Protein AF-A0AAD9PG67-F1 (afdb_monomer_lite)

Foldseek 3Di:
DAKDKDWDKDEDAFDIDIWIWIDGPPPDTDGLVVVVPGDTQWPDWGWHADPNDIDIDTDGDDDDPDDD

Organism: Ridgeia piscesae (NCBI:txid27915)

Structure (mmCIF, N/CA/C/O backbone):
data_AF-A0AAD9PG67-F1
#
_entry.id   AF-A0AAD9PG67-F1
#
loop_
_atom_site.group_PDB
_atom_site.id
_atom_site.type_symbol
_atom_site.label_atom_id
_atom_site.label_alt_id
_atom_site.label_comp_id
_atom_site.label_asym_id
_atom_site.label_entity_id
_atom_site.label_seq_id
_atom_site.pdbx_PDB_ins_code
_atom_site.Cartn_x
_atom_site.Cartn_y
_atom_site.Cartn_z
_atom_site.occupancy
_atom_site.B_iso_or_equiv
_atom_site.auth_seq_id
_atom_site.auth_comp_id
_atom_site.auth_asym_id
_atom_site.auth_atom_id
_atom_site.pdbx_PDB_model_num
ATOM 1 N N . MET A 1 1 ? 1.270 -18.357 -9.833 1.00 51.62 1 MET A N 1
ATOM 2 C CA . MET A 1 1 ? 0.932 -16.927 -10.054 1.00 51.62 1 MET A CA 1
ATOM 3 C C . MET A 1 1 ? 2.302 -16.378 -10.068 1.00 51.62 1 MET A C 1
ATOM 5 O O . MET A 1 1 ? 2.950 -16.309 -9.027 1.00 51.62 1 MET A O 1
ATOM 9 N N . ASP A 1 2 ? 2.733 -16.147 -11.279 1.00 54.81 2 ASP A N 1
ATOM 10 C CA . ASP A 1 2 ? 4.108 -15.873 -11.563 1.00 54.81 2 ASP A CA 1
ATOM 11 C C . ASP A 1 2 ? 4.045 -14.378 -11.859 1.00 54.81 2 ASP A C 1
ATOM 13 O O . ASP A 1 2 ? 3.341 -13.964 -12.778 1.00 54.81 2 ASP A O 1
ATOM 17 N N . CYS A 1 3 ? 4.632 -13.573 -10.968 1.00 67.50 3 CYS A N 1
ATOM 18 C CA . CYS A 1 3 ? 4.638 -12.103 -11.011 1.00 67.50 3 CYS A CA 1
ATOM 19 C C . CYS A 1 3 ? 3.274 -11.430 -10.725 1.00 67.50 3 CYS A C 1
ATOM 21 O O . CYS A 1 3 ? 2.486 -11.157 -11.629 1.00 67.50 3 CYS A O 1
ATOM 23 N N . THR A 1 4 ? 2.995 -11.098 -9.459 1.00 77.88 4 THR A N 1
ATOM 24 C CA . THR A 1 4 ? 1.791 -10.338 -9.064 1.00 77.88 4 THR A CA 1
ATOM 25 C C . THR A 1 4 ? 2.151 -9.105 -8.242 1.00 77.88 4 THR A C 1
ATOM 27 O O . THR A 1 4 ? 2.970 -9.169 -7.327 1.00 77.88 4 THR A O 1
ATOM 30 N N . ASP A 1 5 ? 1.512 -7.995 -8.594 1.00 78.50 5 ASP A N 1
ATOM 31 C CA . ASP A 1 5 ? 1.618 -6.675 -7.978 1.00 78.50 5 ASP A CA 1
ATOM 32 C C . ASP A 1 5 ? 0.407 -6.468 -7.050 1.00 78.50 5 ASP A C 1
ATOM 34 O O . ASP A 1 5 ? -0.738 -6.685 -7.460 1.00 78.50 5 ASP A O 1
ATOM 38 N N . VAL A 1 6 ? 0.658 -6.159 -5.778 1.00 86.38 6 VAL A N 1
ATOM 39 C CA . VAL A 1 6 ? -0.342 -6.145 -4.704 1.00 86.38 6 VAL A CA 1
ATOM 40 C C . VAL A 1 6 ? -0.167 -4.935 -3.794 1.00 86.38 6 VAL A C 1
ATOM 42 O O . VAL A 1 6 ? 0.912 -4.665 -3.274 1.00 86.38 6 VAL A O 1
ATOM 45 N N . ILE A 1 7 ? -1.279 -4.261 -3.503 1.00 89.62 7 ILE A N 1
ATOM 46 C CA . ILE A 1 7 ? -1.338 -3.228 -2.468 1.00 89.62 7 ILE A CA 1
ATOM 47 C C . ILE A 1 7 ? -1.788 -3.871 -1.161 1.00 89.62 7 ILE A C 1
ATOM 49 O O . ILE A 1 7 ? -2.842 -4.505 -1.109 1.00 89.62 7 ILE A O 1
ATOM 53 N N . ILE A 1 8 ? -1.007 -3.686 -0.097 1.00 91.50 8 ILE A N 1
ATOM 54 C CA . ILE A 1 8 ? -1.349 -4.175 1.244 1.00 91.50 8 ILE A CA 1
ATOM 55 C C . ILE A 1 8 ? -1.510 -2.972 2.168 1.00 91.50 8 ILE A C 1
ATOM 57 O O . ILE A 1 8 ? -0.619 -2.123 2.259 1.00 91.50 8 ILE A O 1
ATOM 61 N N . GLY A 1 9 ? -2.654 -2.903 2.849 1.00 93.56 9 GLY A N 1
ATOM 62 C CA . GLY A 1 9 ? -3.001 -1.840 3.786 1.00 93.56 9 GLY A CA 1
ATOM 63 C C . GLY A 1 9 ? -3.470 -2.383 5.131 1.00 93.56 9 GLY A C 1
ATOM 64 O O . GLY A 1 9 ? -4.226 -3.349 5.180 1.00 93.56 9 GLY A O 1
ATOM 65 N N . SER A 1 10 ? -3.046 -1.739 6.215 1.00 94.88 10 SER A N 1
ATOM 66 C CA . SER A 1 10 ? -3.582 -1.928 7.563 1.00 94.88 10 SER A CA 1
ATOM 67 C C . SER A 1 10 ? -3.922 -0.578 8.193 1.00 94.88 10 SER A C 1
ATOM 69 O O . SER A 1 10 ? -3.253 0.426 7.933 1.00 94.88 10 SER A O 1
ATOM 71 N N . ALA A 1 11 ? -4.968 -0.541 9.016 1.00 96.88 11 ALA A N 1
ATOM 72 C CA . ALA A 1 11 ? -5.342 0.632 9.797 1.00 96.88 11 ALA A CA 1
ATOM 73 C C . ALA A 1 11 ? -5.758 0.218 11.212 1.00 96.88 11 ALA A C 1
ATOM 75 O O . ALA A 1 11 ? -6.179 -0.913 11.414 1.00 96.88 11 ALA A O 1
ATOM 76 N N . ARG A 1 12 ? -5.597 1.128 12.176 1.00 95.25 12 ARG A N 1
ATOM 77 C CA . ARG A 1 12 ? -6.112 1.030 13.547 1.00 95.25 12 ARG A CA 1
ATOM 78 C C . ARG A 1 12 ? -6.429 2.440 14.043 1.00 95.25 12 ARG A C 1
ATOM 80 O O . ARG A 1 12 ? -5.521 3.248 14.261 1.00 95.25 12 ARG A O 1
ATOM 87 N N . GLY A 1 13 ? -7.712 2.763 14.193 1.00 93.62 13 GLY A N 1
ATOM 88 C CA . GLY A 1 13 ? -8.154 4.148 14.370 1.00 93.62 13 GLY A CA 1
ATOM 89 C C . GLY A 1 13 ? -7.686 5.022 13.199 1.00 93.62 13 GLY A C 1
ATOM 90 O O . GLY A 1 13 ? -7.946 4.703 12.044 1.00 93.62 13 GLY A O 1
ATOM 91 N N . LYS A 1 14 ? -6.939 6.099 13.483 1.00 92.56 14 LYS A N 1
ATOM 92 C CA . LYS A 1 14 ? -6.353 6.994 12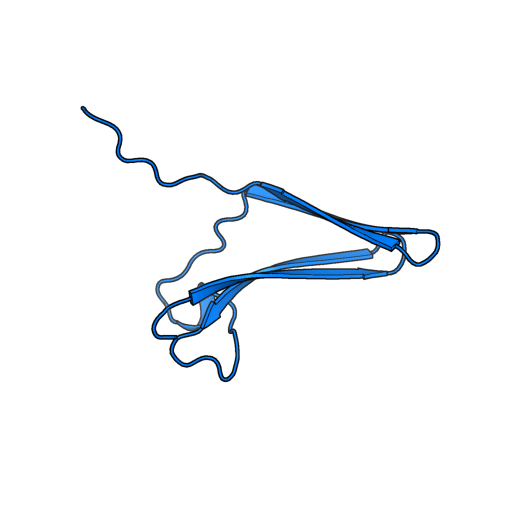.458 1.00 92.56 14 LYS A CA 1
ATOM 93 C C . LYS A 1 14 ? -4.934 6.610 12.017 1.00 92.56 14 LYS A C 1
ATOM 95 O O . LYS A 1 14 ? -4.380 7.245 11.124 1.00 92.56 14 LYS A O 1
ATOM 100 N N . LEU A 1 15 ? -4.320 5.612 12.655 1.00 94.06 15 LEU A N 1
ATOM 101 C CA . LEU A 1 15 ? -2.998 5.124 12.268 1.00 94.06 15 LEU A CA 1
ATOM 102 C C . LEU A 1 15 ? -3.156 4.125 11.129 1.00 94.06 15 LEU A C 1
ATOM 104 O O . LEU A 1 15 ? -3.971 3.212 11.219 1.00 94.06 15 LEU A O 1
ATOM 108 N N . SER A 1 16 ? -2.362 4.268 10.073 1.00 95.31 16 SER A N 1
ATOM 109 C CA . SER A 1 16 ? -2.395 3.343 8.944 1.00 95.31 16 SER A CA 1
ATOM 110 C C . SER A 1 16 ? -1.032 3.144 8.307 1.00 95.31 16 SER A C 1
ATOM 112 O O . SER A 1 16 ? -0.135 3.984 8.400 1.00 95.31 16 SER A O 1
ATOM 114 N N . ARG A 1 17 ? -0.885 1.995 7.651 1.00 93.31 17 ARG A N 1
ATOM 115 C CA . ARG A 1 17 ? 0.262 1.656 6.820 1.00 93.31 17 ARG A CA 1
ATOM 116 C C . ARG A 1 17 ? -0.250 1.017 5.545 1.00 93.31 17 ARG A C 1
ATOM 118 O O . ARG A 1 17 ? -0.843 -0.052 5.584 1.00 93.31 17 ARG A O 1
ATOM 125 N N . VAL A 1 18 ? 0.005 1.668 4.420 1.00 94.31 18 VAL A N 1
ATOM 126 C CA . VAL A 1 18 ? -0.388 1.191 3.093 1.00 94.31 18 VAL A CA 1
ATOM 127 C C . VAL A 1 18 ? 0.843 1.220 2.205 1.00 94.31 18 VAL A C 1
ATOM 129 O O . VAL A 1 18 ? 1.572 2.214 2.194 1.00 94.31 18 VAL A O 1
ATOM 132 N N . GLY A 1 19 ? 1.105 0.126 1.499 1.00 91.31 19 GLY A N 1
ATOM 133 C CA . GLY A 1 19 ? 2.307 -0.018 0.688 1.00 91.31 19 GLY A CA 1
ATOM 134 C C . GLY A 1 19 ? 2.085 -0.830 -0.576 1.00 91.31 19 GLY A C 1
ATOM 135 O O . GLY A 1 19 ? 1.098 -1.553 -0.705 1.00 91.31 19 GLY A O 1
ATOM 136 N N . ASP A 1 20 ? 3.043 -0.676 -1.481 1.00 87.19 20 ASP A N 1
ATOM 137 C CA . ASP A 1 20 ? 3.162 -1.395 -2.744 1.00 87.19 20 ASP A CA 1
ATOM 138 C C . ASP A 1 20 ? 4.102 -2.591 -2.562 1.00 87.19 20 ASP A C 1
ATOM 140 O O . ASP A 1 20 ? 5.200 -2.445 -2.001 1.00 87.19 20 ASP A O 1
ATOM 144 N N . TYR A 1 21 ? 3.642 -3.771 -2.963 1.00 86.69 21 TYR A N 1
ATOM 145 C CA . TYR A 1 21 ? 4.334 -5.034 -2.752 1.00 86.69 21 TYR A CA 1
ATOM 146 C C . TYR A 1 21 ? 4.281 -5.892 -4.012 1.00 86.69 21 TYR A C 1
ATOM 148 O O . TYR A 1 21 ? 3.309 -5.898 -4.765 1.00 86.69 21 TYR A O 1
ATOM 156 N N . TYR A 1 22 ? 5.294 -6.735 -4.161 1.00 80.81 22 TYR A N 1
ATOM 157 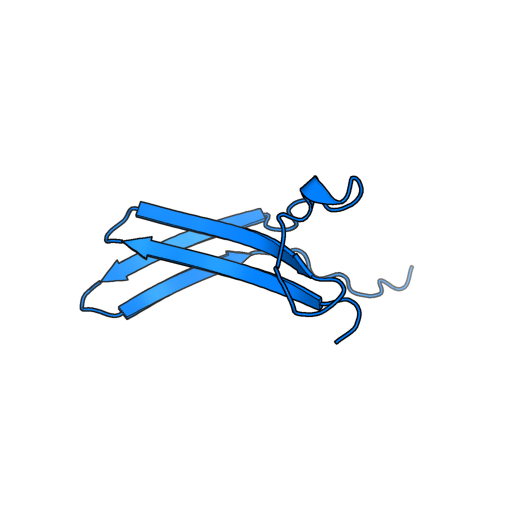C CA . TYR A 1 22 ? 5.423 -7.637 -5.290 1.00 80.81 22 TYR A CA 1
ATOM 158 C C . TYR A 1 22 ? 5.724 -9.053 -4.810 1.00 80.81 22 TYR A C 1
ATOM 160 O O . TYR A 1 22 ? 6.468 -9.271 -3.845 1.00 80.81 22 TYR A O 1
ATOM 168 N N . THR A 1 23 ? 5.151 -10.042 -5.495 1.00 72.31 23 THR A N 1
ATOM 169 C CA . THR A 1 23 ? 5.444 -11.459 -5.266 1.00 72.31 23 THR A CA 1
ATOM 170 C C . THR A 1 23 ? 5.758 -12.178 -6.574 1.00 72.31 23 THR A C 1
ATOM 172 O O . THR A 1 23 ? 5.081 -11.995 -7.587 1.00 72.31 23 THR A O 1
ATOM 175 N N . ARG A 1 24 ? 6.806 -13.012 -6.550 1.00 72.12 24 ARG A N 1
ATOM 176 C CA . ARG A 1 24 ? 7.211 -13.843 -7.694 1.00 72.12 24 ARG A CA 1
ATOM 177 C C . ARG A 1 24 ? 6.521 -15.204 -7.720 1.00 72.12 24 ARG A C 1
ATOM 179 O O . ARG A 1 24 ? 6.289 -15.705 -8.810 1.00 72.12 24 ARG A O 1
ATOM 186 N N . ASP A 1 25 ? 6.196 -15.772 -6.558 1.00 65.56 25 ASP A N 1
ATOM 187 C CA . ASP A 1 25 ? 5.803 -17.183 -6.429 1.00 65.56 25 ASP A CA 1
ATOM 188 C C . ASP A 1 25 ? 4.637 -17.450 -5.451 1.00 65.56 25 ASP A C 1
ATOM 190 O O . ASP A 1 25 ? 4.421 -18.591 -5.057 1.00 65.56 25 ASP A O 1
ATOM 194 N N . ARG A 1 26 ? 3.848 -16.423 -5.091 1.00 63.66 26 ARG A N 1
ATOM 195 C CA . ARG A 1 26 ? 2.714 -16.457 -4.129 1.00 63.66 26 ARG A CA 1
ATOM 196 C C . ARG A 1 26 ? 3.077 -16.602 -2.649 1.00 63.66 26 ARG A C 1
ATOM 198 O O . ARG A 1 26 ? 2.181 -16.469 -1.820 1.00 63.66 26 ARG A O 1
ATOM 205 N N . SER A 1 27 ? 4.335 -16.840 -2.285 1.00 65.50 27 SER A N 1
ATOM 206 C CA . SER A 1 27 ? 4.643 -17.332 -0.930 1.00 65.50 27 SER A CA 1
ATOM 207 C C . SER A 1 27 ? 4.850 -16.223 0.101 1.00 65.50 27 SER A C 1
ATOM 209 O O . SER A 1 27 ? 4.649 -16.433 1.295 1.00 65.50 27 SER A O 1
ATOM 211 N N . SER A 1 28 ? 5.282 -15.033 -0.325 1.00 74.12 28 SER A N 1
ATOM 212 C CA . SER A 1 28 ? 5.522 -13.883 0.564 1.00 74.12 28 SER A CA 1
ATOM 213 C C . SER A 1 28 ? 5.688 -12.589 -0.241 1.00 74.12 28 SER A C 1
ATOM 215 O O . SER A 1 28 ? 6.765 -12.370 -0.803 1.00 74.12 28 SER A O 1
ATOM 217 N N . PRO A 1 29 ? 4.669 -11.711 -0.313 1.00 70.50 29 PRO A N 1
ATOM 218 C CA . PRO A 1 29 ? 4.839 -10.372 -0.864 1.00 70.50 29 PRO A CA 1
ATOM 219 C C . PRO A 1 29 ? 5.936 -9.623 -0.102 1.00 70.50 29 PRO A C 1
ATOM 221 O O . PRO A 1 29 ? 5.932 -9.559 1.130 1.00 70.50 29 PRO A O 1
ATOM 224 N N . ARG A 1 30 ? 6.902 -9.071 -0.832 1.00 79.06 30 ARG A N 1
ATOM 225 C CA . ARG A 1 30 ? 7.953 -8.212 -0.274 1.00 79.06 30 ARG A CA 1
ATOM 226 C C . ARG A 1 30 ? 7.733 -6.797 -0.781 1.00 79.06 30 ARG A C 1
ATOM 228 O O . ARG A 1 30 ? 7.136 -6.606 -1.833 1.00 79.06 30 ARG A O 1
ATOM 235 N N . SER A 1 31 ? 8.210 -5.817 -0.014 1.00 70.50 31 SER A N 1
ATOM 236 C CA . SER A 1 31 ? 8.246 -4.431 -0.488 1.00 70.50 31 SER A CA 1
ATOM 237 C C . SER A 1 31 ? 8.955 -4.394 -1.836 1.00 70.50 31 SER A C 1
ATOM 239 O O . SER A 1 31 ? 10.017 -5.003 -1.969 1.00 70.50 31 SER A O 1
ATOM 241 N N . ASP A 1 32 ? 8.401 -3.674 -2.803 1.00 59.38 32 ASP A N 1
ATOM 242 C CA . ASP A 1 32 ? 8.947 -3.559 -4.159 1.00 59.38 32 ASP A CA 1
ATOM 243 C C . ASP A 1 32 ? 10.440 -3.200 -4.189 1.00 59.38 32 ASP A C 1
ATOM 245 O O . ASP A 1 32 ? 11.206 -3.713 -5.010 1.00 59.38 32 ASP A O 1
ATOM 249 N N . ALA A 1 33 ? 10.882 -2.388 -3.226 1.00 64.94 33 ALA A N 1
ATOM 250 C CA . ALA A 1 33 ? 12.278 -1.989 -3.076 1.00 64.94 33 ALA A CA 1
ATOM 251 C C . ALA A 1 33 ? 13.229 -3.159 -2.747 1.00 64.94 33 ALA A C 1
ATOM 253 O O . ALA A 1 33 ? 14.421 -3.082 -3.037 1.00 64.94 33 ALA A O 1
ATOM 254 N N . PHE A 1 34 ? 12.727 -4.254 -2.165 1.00 67.00 34 PHE A N 1
ATOM 255 C CA . PHE A 1 34 ? 13.531 -5.418 -1.774 1.00 67.00 34 PHE A CA 1
ATOM 256 C C . PHE A 1 34 ? 14.180 -6.117 -2.975 1.00 67.00 34 PHE A C 1
ATOM 258 O O . PHE A 1 34 ? 15.283 -6.641 -2.861 1.00 67.00 34 PHE A O 1
ATOM 265 N N . TYR A 1 35 ? 13.526 -6.110 -4.139 1.00 68.31 35 TYR A N 1
ATOM 266 C CA . TYR A 1 35 ? 14.041 -6.764 -5.345 1.00 68.31 35 TYR A CA 1
ATOM 267 C C . TYR A 1 35 ? 14.930 -5.851 -6.209 1.00 68.31 35 TYR A C 1
ATOM 269 O O . TYR A 1 35 ? 15.202 -6.177 -7.361 1.00 68.31 35 TYR A O 1
ATOM 277 N N . GLY A 1 36 ? 15.374 -4.703 -5.683 1.00 57.81 36 GLY A N 1
ATOM 278 C CA . GLY A 1 36 ? 16.359 -3.812 -6.313 1.00 57.81 36 GLY A CA 1
ATOM 279 C C . GLY A 1 36 ? 15.860 -2.991 -7.511 1.00 57.81 36 GLY A C 1
ATOM 280 O O . GLY A 1 36 ? 16.476 -1.982 -7.842 1.00 57.81 36 GLY A O 1
ATOM 281 N N . GLY A 1 37 ? 14.742 -3.377 -8.139 1.00 61.59 37 GLY A N 1
ATOM 282 C CA . GLY A 1 37 ? 14.156 -2.682 -9.296 1.00 61.59 37 GLY A CA 1
ATOM 283 C C . GLY A 1 37 ? 12.750 -2.107 -9.087 1.00 61.59 37 GLY A C 1
ATOM 284 O O . GLY A 1 37 ? 12.318 -1.266 -9.877 1.00 61.59 37 GLY A O 1
ATOM 285 N N . GLY A 1 38 ? 12.031 -2.533 -8.044 1.00 62.31 38 GLY A N 1
ATOM 286 C CA . GLY A 1 38 ? 10.689 -2.040 -7.737 1.00 62.31 38 GLY A CA 1
ATOM 287 C C . GLY A 1 38 ? 10.732 -0.701 -6.999 1.00 62.31 38 GLY A C 1
ATOM 288 O O . GLY A 1 38 ? 11.612 -0.446 -6.176 1.00 62.31 38 GLY A O 1
ATOM 289 N N . LYS A 1 39 ? 9.778 0.178 -7.299 1.00 68.38 39 LYS A N 1
ATOM 290 C CA . LYS A 1 39 ? 9.592 1.460 -6.609 1.00 68.38 39 LYS A CA 1
ATOM 291 C C . LYS A 1 39 ? 8.151 1.524 -6.149 1.00 68.38 39 LYS A C 1
ATOM 293 O O . LYS A 1 39 ? 7.273 1.177 -6.927 1.00 68.38 39 LYS A O 1
ATOM 298 N N . ASN A 1 40 ? 7.927 2.054 -4.949 1.00 77.81 40 ASN A N 1
ATOM 299 C CA . ASN A 1 40 ? 6.578 2.349 -4.484 1.00 77.81 40 ASN A CA 1
ATOM 300 C C . ASN A 1 40 ? 5.860 3.229 -5.521 1.00 77.81 40 ASN A C 1
ATOM 302 O O . ASN A 1 40 ? 6.257 4.375 -5.755 1.00 77.81 40 ASN A O 1
ATOM 306 N N . SER A 1 41 ? 4.838 2.672 -6.167 1.00 83.81 41 SER A N 1
ATOM 307 C CA . SER A 1 41 ? 4.079 3.337 -7.225 1.00 83.81 41 SER A CA 1
ATOM 308 C C . SER A 1 41 ? 2.910 4.177 -6.693 1.00 83.81 41 SER A C 1
ATOM 310 O O . SER A 1 41 ? 2.239 4.876 -7.467 1.00 83.81 41 SER A O 1
ATOM 312 N N . LEU A 1 42 ? 2.680 4.155 -5.375 1.00 89.81 42 LEU A N 1
ATOM 313 C CA . LEU A 1 42 ? 1.661 4.957 -4.711 1.00 89.81 42 LEU A CA 1
ATOM 314 C C . LEU A 1 42 ? 2.087 6.429 -4.630 1.00 89.81 42 LEU A C 1
ATOM 316 O O . LEU A 1 42 ? 3.166 6.782 -4.166 1.00 89.81 42 LEU A O 1
ATOM 320 N N . THR A 1 43 ? 1.186 7.305 -5.060 1.00 93.25 43 THR A N 1
ATOM 321 C CA . THR A 1 43 ? 1.326 8.772 -5.002 1.00 93.25 43 THR A CA 1
ATOM 322 C C . THR A 1 43 ? 0.567 9.396 -3.834 1.00 93.25 43 THR A C 1
ATOM 324 O O . THR A 1 43 ? 0.762 10.568 -3.525 1.00 93.25 43 THR A O 1
ATOM 327 N N . ALA A 1 44 ? -0.349 8.641 -3.234 1.00 93.38 44 ALA A N 1
ATOM 328 C CA . ALA A 1 44 ? -1.036 8.964 -1.994 1.00 93.38 44 ALA A CA 1
ATOM 329 C C . ALA A 1 44 ? -1.581 7.662 -1.410 1.00 93.38 44 ALA A C 1
ATOM 331 O O . ALA A 1 44 ? -2.025 6.791 -2.164 1.00 93.38 44 ALA A O 1
ATOM 332 N N . ALA A 1 45 ? -1.562 7.543 -0.089 1.00 95.00 45 ALA A N 1
ATOM 333 C CA . ALA A 1 45 ? -2.224 6.458 0.605 1.00 95.00 45 ALA A CA 1
ATOM 334 C C . ALA A 1 45 ? -2.637 6.906 2.008 1.00 95.00 45 ALA A C 1
ATOM 336 O O . ALA A 1 45 ? -1.875 7.586 2.694 1.00 95.00 45 ALA A O 1
ATOM 337 N N . ILE A 1 46 ? -3.844 6.530 2.410 1.00 95.50 46 ILE A N 1
ATOM 338 C CA . ILE A 1 46 ? -4.394 6.757 3.742 1.00 95.50 46 ILE A CA 1
ATOM 339 C C . ILE A 1 46 ? -5.275 5.567 4.111 1.00 95.50 46 ILE A C 1
ATOM 341 O 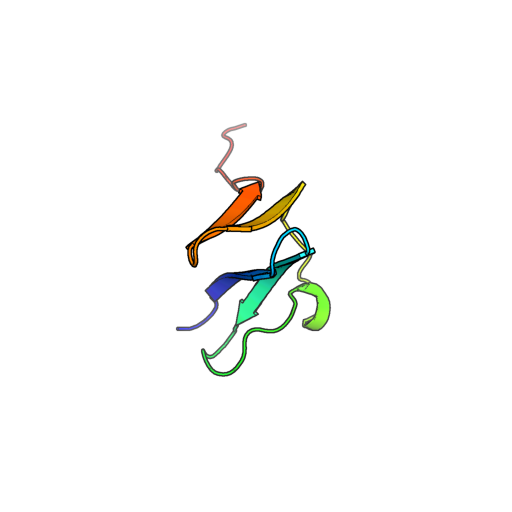O . ILE A 1 46 ? -5.901 4.943 3.252 1.00 95.50 46 ILE A O 1
ATOM 345 N N . GLY A 1 47 ? -5.319 5.245 5.393 1.00 96.44 47 GLY A N 1
ATOM 346 C CA . GLY A 1 47 ? -6.246 4.273 5.940 1.00 96.44 47 GLY A CA 1
ATOM 347 C C . GLY A 1 47 ? -6.827 4.758 7.256 1.00 96.44 47 GLY A C 1
ATOM 348 O O . GLY A 1 47 ? -6.161 5.469 8.014 1.00 96.44 47 GLY A O 1
ATOM 349 N N . GLN A 1 48 ? -8.057 4.346 7.521 1.00 96.94 48 GLN A N 1
ATOM 350 C CA . GLN A 1 48 ? -8.699 4.515 8.816 1.00 96.94 48 GLN A CA 1
ATOM 351 C C . GLN A 1 48 ? -9.523 3.281 9.159 1.00 96.94 48 GLN A C 1
ATOM 353 O O . GLN A 1 48 ? -10.015 2.579 8.273 1.00 96.94 48 GLN A O 1
ATOM 358 N N . GLU A 1 49 ? -9.672 3.030 10.449 1.00 97.44 49 GLU A N 1
ATOM 359 C CA . GLU A 1 49 ? -10.586 2.030 10.978 1.00 97.44 49 GLU A CA 1
ATOM 360 C C . GLU A 1 49 ? -11.587 2.721 11.901 1.00 97.44 49 GLU A C 1
ATOM 362 O O . GLU A 1 49 ? -11.196 3.379 12.868 1.00 97.44 49 GLU A O 1
ATOM 367 N N . GLU A 1 50 ? -12.872 2.574 11.589 1.00 96.62 50 GLU A N 1
ATOM 368 C CA . GLU A 1 50 ? -13.975 3.142 12.358 1.00 96.62 50 GLU A CA 1
ATOM 369 C C . GLU A 1 50 ? -15.134 2.141 12.391 1.00 96.62 50 GLU A C 1
ATOM 371 O O . GLU A 1 50 ? -15.482 1.552 11.369 1.00 96.62 50 GLU A O 1
ATOM 376 N N . ASN A 1 51 ? -15.717 1.912 13.572 1.00 95.94 51 ASN A N 1
ATOM 377 C CA . ASN A 1 51 ? -16.849 0.996 13.775 1.00 95.94 51 ASN A CA 1
ATOM 378 C C . ASN A 1 51 ? -16.624 -0.426 13.217 1.00 95.94 51 ASN A C 1
ATOM 380 O O . ASN A 1 51 ? -17.532 -1.040 12.663 1.00 95.94 51 ASN A O 1
ATOM 384 N N . GLY A 1 52 ? -15.398 -0.945 13.343 1.00 95.31 52 GLY A N 1
ATOM 385 C CA . GLY A 1 52 ? -15.023 -2.271 12.837 1.00 95.31 52 GLY A CA 1
ATOM 386 C C . GLY A 1 52 ? -14.849 -2.347 11.317 1.00 95.31 52 GLY A C 1
ATOM 387 O O . GLY A 1 52 ? -14.622 -3.433 10.788 1.00 95.31 52 GLY A O 1
ATOM 388 N N . VAL A 1 53 ? -14.929 -1.216 10.60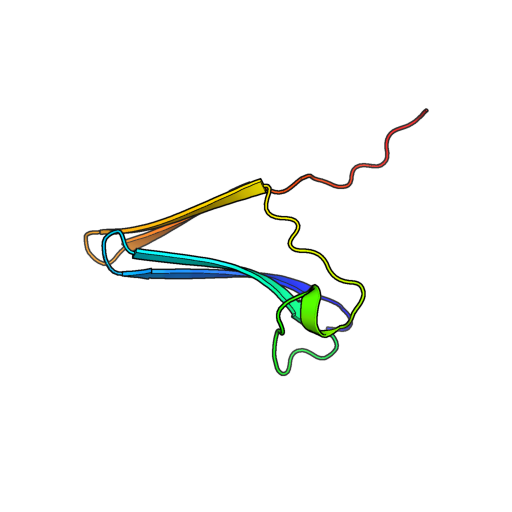8 1.00 96.75 53 VAL A N 1
ATOM 389 C CA . VAL A 1 53 ? -14.719 -1.135 9.162 1.00 96.75 53 VAL A CA 1
ATOM 390 C C . VAL A 1 53 ? -13.373 -0.483 8.875 1.00 96.75 53 VAL A C 1
ATOM 392 O O . VAL A 1 53 ? -13.137 0.681 9.201 1.00 96.75 53 VAL A O 1
ATOM 395 N N . THR A 1 54 ? -12.491 -1.223 8.207 1.00 97.12 54 THR A N 1
ATOM 396 C CA . THR A 1 54 ? -11.239 -0.686 7.669 1.00 97.12 54 THR A CA 1
ATOM 397 C C . THR A 1 54 ? -11.476 -0.113 6.276 1.00 97.12 54 THR A C 1
ATOM 399 O O . THR A 1 54 ? -11.837 -0.835 5.349 1.00 97.12 54 THR A O 1
ATOM 402 N N . THR A 1 55 ? -11.222 1.182 6.111 1.00 96.38 55 THR A N 1
ATOM 403 C CA . THR A 1 55 ? -11.254 1.859 4.810 1.00 96.38 55 THR A CA 1
ATOM 404 C C . THR A 1 55 ? -9.838 2.222 4.394 1.00 96.38 55 THR A C 1
ATOM 406 O O . THR A 1 55 ? -9.144 2.943 5.111 1.00 96.38 55 THR A O 1
ATOM 409 N N . ILE A 1 56 ? -9.418 1.748 3.222 1.00 96.81 56 ILE A N 1
ATOM 410 C CA . ILE A 1 56 ? -8.125 2.074 2.618 1.00 96.81 56 ILE A CA 1
ATOM 411 C C . ILE A 1 56 ? -8.369 2.857 1.332 1.00 96.81 56 ILE A C 1
ATOM 413 O O . ILE A 1 56 ? -9.089 2.400 0.446 1.00 96.81 56 ILE A O 1
ATOM 417 N N . LEU A 1 57 ? -7.731 4.018 1.216 1.00 95.44 57 LEU A N 1
ATOM 418 C CA . LEU A 1 57 ? -7.730 4.833 0.010 1.00 95.44 57 LEU A CA 1
ATOM 419 C C . LEU A 1 57 ? -6.292 4.992 -0.475 1.00 95.44 57 LEU A C 1
ATOM 421 O O . LEU A 1 57 ? -5.407 5.408 0.271 1.00 95.44 57 LEU A O 1
ATOM 425 N N . PHE A 1 58 ? -6.054 4.685 -1.744 1.00 95.19 58 PHE A N 1
ATOM 426 C CA . PHE A 1 58 ? -4.748 4.845 -2.367 1.00 95.19 58 PHE A CA 1
ATOM 427 C C . PHE A 1 58 ? -4.882 5.410 -3.777 1.00 95.19 58 PHE A C 1
ATOM 429 O O . PHE A 1 58 ? -5.915 5.278 -4.434 1.00 95.19 58 PHE A O 1
ATOM 436 N N . ARG A 1 59 ? -3.810 6.041 -4.254 1.00 94.62 59 ARG A N 1
ATOM 437 C CA . ARG A 1 59 ? -3.712 6.564 -5.615 1.00 94.62 59 ARG A CA 1
ATOM 438 C C . ARG A 1 59 ? -2.419 6.108 -6.257 1.00 94.62 59 ARG A C 1
ATOM 440 O O . ARG A 1 59 ? -1.337 6.398 -5.751 1.00 94.62 59 ARG A O 1
ATOM 447 N N . ARG A 1 60 ? -2.527 5.496 -7.430 1.00 90.25 60 ARG A N 1
ATOM 448 C CA . ARG A 1 60 ? -1.407 5.010 -8.238 1.00 90.25 60 ARG A CA 1
ATOM 449 C C . ARG A 1 60 ? -1.525 5.539 -9.665 1.00 90.25 60 ARG A C 1
ATOM 451 O O . ARG A 1 60 ? -2.632 5.701 -10.173 1.00 90.25 60 ARG A O 1
ATOM 458 N N . LYS A 1 61 ? -0.391 5.798 -10.323 1.00 88.25 61 LYS A N 1
ATOM 459 C CA . LYS A 1 61 ? -0.385 6.093 -11.764 1.00 88.25 61 LYS A CA 1
ATOM 460 C C . LYS A 1 61 ? -0.715 4.823 -12.547 1.00 88.25 61 LYS A C 1
ATOM 462 O O . LYS A 1 61 ? -0.012 3.821 -12.418 1.00 88.25 61 LYS A O 1
ATOM 467 N N . LEU A 1 62 ? -1.744 4.879 -13.385 1.00 83.06 62 LEU A N 1
ATOM 468 C CA . LEU A 1 62 ? -2.021 3.810 -14.339 1.00 83.06 62 LEU A CA 1
ATOM 469 C C . LEU A 1 62 ? -0.964 3.846 -15.444 1.00 83.06 62 LEU A C 1
ATOM 471 O O . LEU A 1 62 ? -0.656 4.908 -15.987 1.00 83.06 62 LEU A O 1
ATOM 475 N N . LYS A 1 63 ? -0.399 2.687 -15.781 1.00 74.75 63 LYS A N 1
ATOM 476 C CA . LYS A 1 63 ? 0.390 2.546 -17.005 1.00 74.75 63 LYS A CA 1
ATOM 477 C C . LYS A 1 63 ? -0.583 2.242 -18.140 1.00 74.75 63 LYS A C 1
ATOM 479 O O . LYS A 1 63 ? -0.991 1.101 -18.309 1.00 74.75 63 LYS A O 1
ATOM 484 N N . GLY A 1 64 ? -0.989 3.282 -18.863 1.00 62.53 64 GLY A N 1
ATOM 485 C CA . GLY A 1 64 ? -1.680 3.151 -20.144 1.00 62.53 64 GLY A CA 1
ATOM 486 C C . GLY A 1 64 ? -0.674 3.166 -21.292 1.00 62.53 64 GLY A C 1
ATOM 487 O O . GLY A 1 64 ? 0.384 3.788 -21.181 1.00 62.53 64 GLY A O 1
ATOM 488 N N . CYS A 1 65 ? -0.992 2.497 -22.398 1.00 53.25 65 CYS A N 1
ATOM 489 C CA . CYS A 1 65 ? -0.286 2.747 -23.648 1.00 53.25 65 CYS A CA 1
ATOM 490 C C . CYS A 1 65 ? -0.699 4.146 -24.132 1.00 53.25 65 CYS A C 1
ATOM 492 O O . CYS A 1 65 ? -1.880 4.380 -24.373 1.00 53.25 65 CYS A O 1
ATOM 494 N N . VAL A 1 66 ? 0.242 5.087 -24.205 1.00 58.09 66 VAL A N 1
ATOM 495 C CA . VAL A 1 66 ? -0.004 6.420 -24.768 1.00 58.09 66 VAL A CA 1
ATOM 496 C C . VAL A 1 66 ? 0.472 6.364 -26.215 1.00 58.09 66 VAL A C 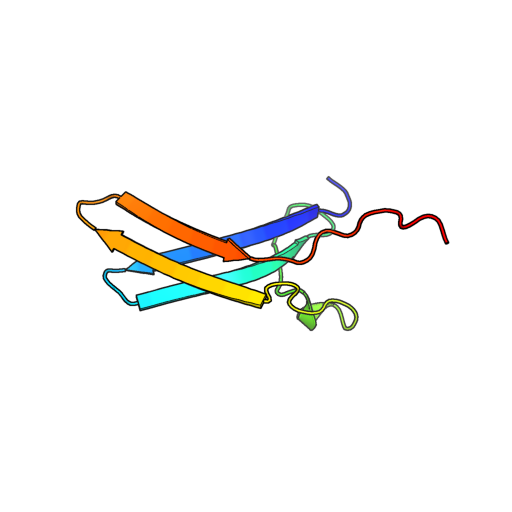1
ATOM 498 O O . VAL A 1 66 ? 1.672 6.227 -26.454 1.00 58.09 66 VAL A O 1
ATOM 501 N N . THR A 1 67 ? -0.449 6.402 -27.178 1.00 56.75 67 THR A N 1
ATOM 502 C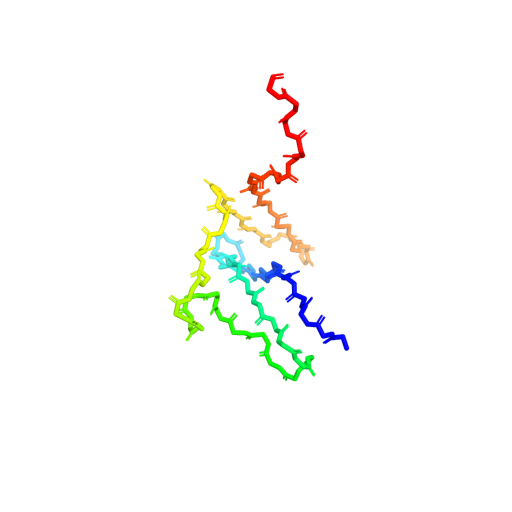 CA . THR A 1 67 ? -0.091 6.626 -28.584 1.00 56.75 67 THR A CA 1
ATOM 503 C C . THR A 1 67 ? 0.554 8.002 -28.691 1.00 56.75 67 THR A C 1
ATOM 505 O O . THR A 1 67 ? -0.037 8.991 -28.257 1.00 56.75 67 THR A O 1
ATOM 508 N N . LYS A 1 68 ? 1.797 8.020 -29.180 1.00 54.50 68 LYS A N 1
ATOM 509 C CA . LYS A 1 68 ? 2.541 9.239 -29.505 1.00 54.50 68 LYS A CA 1
ATOM 510 C C . LYS A 1 68 ? 1.858 10.024 -30.614 1.00 54.50 68 LYS A C 1
ATOM 512 O O . LYS A 1 68 ? 1.303 9.364 -31.519 1.00 54.50 68 LYS A O 1
#

pLDDT: mean 81.35, std 14.64, range [51.62, 97.44]

Secondary structure (DSSP, 8-state):
--SEEEEEEEEETTEEEEEEEEESSSS--EEGGGGSS----EEEEEEEEETTEEEEEEEE--------

Radius of gyration: 14.19 Å; chains: 1; bounding box: 33×27×44 Å

InterPro domains:
  IPR005018 DOMON domain [PF03351] (1-65)
  IPR005018 DOMON domain [PS50836] (1-68)
  IPR045266 Copper-dependent monooxygenases, DOMON domain [cd09631] (1-65)

Sequence (68 aa):
MDCTDVIIGSARGKLSRVGDYYTRDRSSPRSDAFYGGGKNSLTAAIGQEENGVTTILFRRKLKGCVTK